Protein AF-A0A1G7XLY2-F1 (afdb_monomer)

Foldseek 3Di:
DDDDDPPDPPDPPPPPQDAFEKEWEDDDPPRCWIKIAGPPRDMDTHNDPVVSVVVSVVVQVVVVVPVGHYWYWYADPVRDIDTDDDD

Structure (mmCIF, N/CA/C/O backbone):
data_AF-A0A1G7XLY2-F1
#
_entry.id   AF-A0A1G7XLY2-F1
#
loop_
_atom_site.group_PDB
_atom_site.id
_atom_site.type_symbol
_atom_site.label_atom_id
_atom_site.label_alt_id
_atom_site.label_comp_id
_atom_site.label_asym_id
_atom_site.label_entity_id
_atom_site.label_seq_id
_atom_site.pdbx_PDB_ins_code
_atom_site.Cartn_x
_atom_site.Cartn_y
_atom_site.Cartn_z
_atom_site.occupancy
_atom_site.B_iso_or_equiv
_atom_site.auth_seq_id
_atom_site.auth_comp_id
_atom_site.auth_asym_id
_atom_site.auth_atom_id
_atom_site.pdbx_PDB_model_num
ATOM 1 N N . MET A 1 1 ? -20.045 29.777 55.023 1.00 45.47 1 MET A N 1
ATOM 2 C CA . MET A 1 1 ? -20.908 28.981 54.124 1.00 45.47 1 MET A CA 1
ATOM 3 C C . MET A 1 1 ? -21.130 29.767 52.841 1.00 45.47 1 MET A C 1
ATOM 5 O O . MET A 1 1 ? -21.672 30.855 52.941 1.00 45.47 1 MET A O 1
ATOM 9 N N . LEU A 1 2 ? -20.639 29.231 51.717 1.00 38.72 2 LEU A N 1
ATOM 10 C CA . LEU A 1 2 ? -20.903 29.485 50.279 1.00 38.72 2 LEU A CA 1
ATOM 11 C C . LEU A 1 2 ? -19.581 29.082 49.583 1.00 38.72 2 LEU A C 1
ATOM 13 O O . LEU A 1 2 ? -18.564 29.706 49.843 1.00 38.72 2 LEU A O 1
ATOM 17 N N . GLY A 1 3 ? -19.428 28.010 48.809 1.00 40.91 3 GLY A N 1
ATOM 18 C CA . GLY A 1 3 ? -20.402 27.256 48.031 1.00 40.91 3 GLY A CA 1
ATOM 19 C C . GLY A 1 3 ? -20.404 27.751 46.587 1.00 40.91 3 GLY A C 1
ATOM 20 O O . GLY A 1 3 ? -21.348 28.422 46.207 1.00 40.91 3 GLY A O 1
ATOM 21 N N . SER A 1 4 ? -19.354 27.455 45.810 1.00 38.59 4 SER A N 1
ATOM 22 C CA . SER A 1 4 ? -19.456 27.308 44.349 1.00 38.59 4 SER A CA 1
ATOM 23 C C . SER A 1 4 ? -18.176 26.671 43.797 1.00 38.59 4 SER A C 1
ATOM 25 O O . SER A 1 4 ? -17.178 27.340 43.535 1.00 38.59 4 SER A O 1
ATOM 27 N N . SER A 1 5 ? -18.177 25.340 43.708 1.00 45.81 5 SER A N 1
ATOM 28 C CA . SER A 1 5 ? -17.162 24.590 42.972 1.00 45.81 5 SER A CA 1
ATOM 29 C C . SER A 1 5 ? -17.592 24.573 41.510 1.00 45.81 5 SER A C 1
ATOM 31 O O . SER A 1 5 ? -18.638 24.016 41.178 1.00 45.81 5 SER A O 1
ATOM 33 N N . TYR A 1 6 ? -16.806 25.209 40.645 1.00 48.91 6 TYR A N 1
ATOM 34 C CA . TYR A 1 6 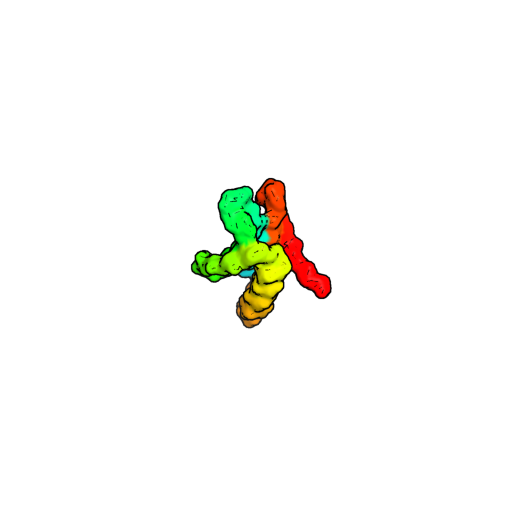? -16.957 25.080 39.202 1.00 48.91 6 TYR A CA 1
ATOM 35 C C . TYR A 1 6 ? -16.575 23.652 38.811 1.00 48.91 6 TYR A C 1
ATOM 37 O O . TYR A 1 6 ? -15.403 23.332 38.609 1.00 48.91 6 TYR A O 1
ATOM 45 N N . ALA A 1 7 ? -17.573 22.775 38.742 1.00 48.59 7 ALA A N 1
ATOM 46 C CA . ALA A 1 7 ? -17.430 21.472 38.125 1.00 48.59 7 ALA A CA 1
ATOM 47 C C . ALA A 1 7 ? -17.166 21.686 36.628 1.00 48.59 7 ALA A C 1
ATOM 49 O O . ALA A 1 7 ? -18.074 21.967 35.848 1.00 48.59 7 ALA A O 1
ATOM 50 N N . ALA A 1 8 ? -15.898 21.589 36.233 1.00 51.81 8 ALA A N 1
ATOM 51 C CA . ALA A 1 8 ? -15.517 21.514 34.835 1.00 51.81 8 ALA A CA 1
ATOM 52 C C . ALA A 1 8 ? -16.144 20.249 34.236 1.00 51.81 8 ALA A C 1
ATOM 54 O O . ALA A 1 8 ? -15.756 19.126 34.564 1.00 51.81 8 ALA A O 1
ATOM 55 N N . HIS A 1 9 ? -17.136 20.440 33.369 1.00 49.84 9 HIS A N 1
ATOM 56 C CA . HIS A 1 9 ? -17.699 19.382 32.547 1.00 49.84 9 HIS A CA 1
ATOM 57 C C . HIS A 1 9 ? -16.578 18.766 31.696 1.00 49.84 9 HIS A C 1
ATOM 59 O O . HIS A 1 9 ? -16.169 19.329 30.681 1.00 49.84 9 HIS A O 1
ATOM 65 N N . LYS A 1 10 ? -16.071 17.597 32.107 1.00 50.00 10 LYS A N 1
ATOM 66 C CA . LYS A 1 10 ? -15.332 16.701 31.215 1.00 50.00 10 LYS A CA 1
ATOM 67 C C . LYS A 1 10 ? -16.317 16.246 30.141 1.00 50.00 10 LYS A C 1
ATOM 69 O O . LYS A 1 10 ? -17.126 15.354 30.382 1.00 50.00 10 LYS A O 1
ATOM 74 N N . GLY A 1 11 ? -16.272 16.894 28.978 1.00 50.28 11 GLY A N 1
ATOM 75 C CA . GLY A 1 11 ? -16.871 16.349 27.764 1.00 50.28 11 GLY A CA 1
ATOM 76 C C . GLY A 1 11 ? -16.334 14.935 27.505 1.00 50.28 11 GLY A C 1
ATOM 77 O O . GLY A 1 11 ? -15.262 14.588 28.017 1.00 50.28 11 GLY A O 1
ATOM 78 N N . PRO A 1 12 ? -17.066 14.095 26.756 1.00 50.94 12 PRO A N 1
ATOM 79 C CA . PRO A 1 12 ? -16.603 12.754 26.442 1.00 50.94 12 PRO A CA 1
ATOM 80 C C . PRO A 1 12 ? -15.244 12.872 25.757 1.00 50.94 12 PRO A C 1
ATOM 82 O O . PRO A 1 12 ? -15.098 13.560 24.747 1.00 50.94 12 PRO A O 1
ATOM 85 N N . VAL A 1 13 ? -14.232 12.232 26.340 1.00 55.34 13 VAL A N 1
ATOM 86 C CA . VAL A 1 13 ? -12.964 11.996 25.661 1.00 55.34 13 VAL A CA 1
ATOM 87 C C . VAL A 1 13 ? -13.320 11.090 24.493 1.00 55.34 13 VAL A C 1
ATOM 89 O O . VAL A 1 13 ? -13.467 9.884 24.670 1.00 55.34 13 VAL A O 1
ATOM 92 N N . THR 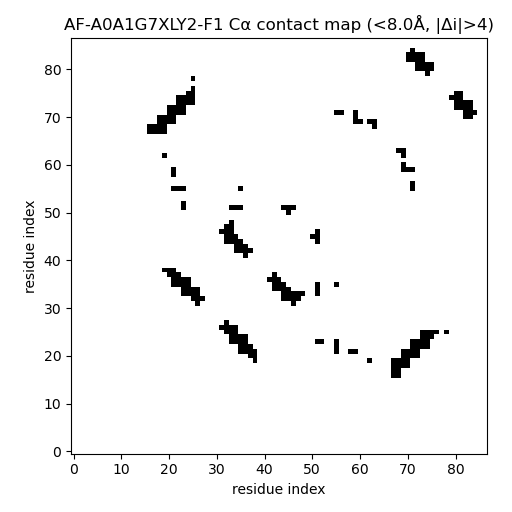A 1 14 ? -13.562 11.671 23.319 1.00 56.22 14 THR A N 1
ATOM 93 C CA . THR A 1 14 ? -13.618 10.920 22.069 1.00 56.22 14 THR A CA 1
ATOM 94 C C . THR A 1 14 ? -12.254 10.269 21.942 1.00 56.22 14 THR A C 1
ATOM 96 O O . THR A 1 14 ? -11.268 10.920 21.597 1.00 56.22 14 THR A O 1
ATOM 99 N N . GLU A 1 15 ? -12.167 9.005 22.336 1.00 58.81 15 GLU A N 1
ATOM 100 C CA . GLU A 1 15 ? -10.977 8.207 22.136 1.00 58.81 15 GLU A CA 1
ATOM 101 C C . GLU A 1 15 ? -10.785 8.141 20.621 1.00 58.81 15 GLU A C 1
ATOM 103 O O . GLU A 1 15 ? -11.539 7.484 19.904 1.00 58.81 15 GLU A O 1
ATOM 108 N N . HIS A 1 16 ? -9.857 8.944 20.101 1.00 62.66 16 HIS A N 1
ATOM 109 C CA . HIS A 1 16 ? -9.552 8.965 18.681 1.00 62.66 16 HIS A CA 1
ATOM 110 C C . HIS A 1 16 ? -8.921 7.616 18.340 1.00 62.66 16 HIS A C 1
ATOM 112 O O . HIS A 1 16 ? -7.710 7.429 18.478 1.00 62.66 16 HIS A O 1
ATOM 118 N N . VAL A 1 17 ? -9.756 6.654 17.942 1.00 74.06 17 VAL A N 1
ATOM 119 C CA . VAL A 1 17 ? -9.329 5.323 17.518 1.00 74.06 17 VAL A CA 1
ATOM 120 C C . VAL A 1 17 ? -8.308 5.505 16.403 1.00 74.06 17 VAL A C 1
ATOM 122 O O . VAL A 1 17 ? -8.639 5.949 15.303 1.00 74.06 17 VAL A O 1
ATOM 125 N N . LYS A 1 18 ? -7.039 5.190 16.692 1.00 82.44 18 LYS A N 1
ATOM 126 C CA . LYS A 1 18 ? -5.971 5.295 15.694 1.00 82.44 18 LYS A CA 1
ATOM 127 C C . LYS A 1 18 ? -6.302 4.365 14.524 1.00 82.44 18 LYS A C 1
ATOM 129 O O . LYS A 1 18 ? -6.546 3.175 14.776 1.00 82.44 18 LYS A O 1
ATOM 134 N N . PRO A 1 19 ? -6.289 4.858 13.273 1.00 86.62 19 PRO A N 1
ATOM 135 C CA . PRO A 1 19 ? -6.564 4.015 12.127 1.00 86.62 19 PRO A CA 1
ATOM 136 C C . PRO A 1 19 ? -5.506 2.924 11.997 1.00 86.62 19 PRO A C 1
ATOM 138 O O . PRO A 1 19 ? -4.335 3.108 12.345 1.00 86.62 19 PRO A O 1
ATOM 141 N N . ILE A 1 20 ? -5.939 1.771 11.508 1.00 90.56 20 ILE A N 1
ATOM 142 C CA . ILE A 1 20 ? -5.046 0.724 11.033 1.00 90.56 20 ILE A CA 1
ATOM 143 C C . ILE A 1 20 ? -4.471 1.211 9.704 1.00 90.56 20 ILE A C 1
ATOM 145 O O . ILE A 1 20 ? -5.209 1.707 8.860 1.00 90.56 20 ILE A O 1
ATOM 149 N N . ARG A 1 21 ? -3.157 1.104 9.518 1.00 92.75 21 ARG A N 1
ATOM 150 C CA . ARG A 1 21 ? -2.493 1.614 8.318 1.00 92.75 21 ARG A CA 1
ATOM 151 C C . ARG A 1 21 ? -1.861 0.486 7.529 1.00 92.75 21 ARG A C 1
ATOM 153 O O . ARG A 1 21 ? -1.194 -0.371 8.106 1.00 92.75 21 ARG A O 1
ATOM 160 N N . VAL A 1 22 ? -2.070 0.532 6.223 1.00 94.62 22 VAL A N 1
ATOM 161 C CA . VAL A 1 22 ? -1.368 -0.272 5.228 1.00 94.62 22 VAL A CA 1
ATOM 162 C C . VAL A 1 22 ? -0.498 0.690 4.432 1.00 94.62 22 VAL A C 1
ATOM 164 O O . VAL A 1 22 ? -0.997 1.696 3.932 1.00 94.62 22 VAL A O 1
ATOM 167 N N . TYR A 1 23 ? 0.798 0.412 4.346 1.00 96.38 23 TYR A N 1
ATOM 168 C CA . TYR A 1 23 ? 1.750 1.304 3.688 1.00 96.38 23 TYR A CA 1
ATOM 169 C C . TYR A 1 23 ? 2.258 0.676 2.400 1.00 96.38 23 TYR A C 1
ATOM 171 O O . TYR A 1 23 ? 2.774 -0.434 2.435 1.00 96.38 23 TYR A O 1
ATOM 179 N N . VAL A 1 24 ? 2.155 1.396 1.292 1.00 96.25 24 VAL A N 1
ATOM 180 C CA . VAL A 1 24 ? 2.731 1.055 -0.007 1.00 96.25 24 VAL A CA 1
ATOM 181 C C . VAL A 1 24 ? 3.974 1.913 -0.190 1.00 96.25 24 VAL A C 1
ATOM 183 O O . VAL A 1 24 ? 3.886 3.136 -0.259 1.00 96.25 24 VAL A O 1
ATOM 186 N N . PHE A 1 25 ? 5.137 1.284 -0.232 1.00 94.94 25 PHE A N 1
ATOM 187 C CA . PHE A 1 25 ? 6.411 1.976 -0.360 1.00 94.94 25 PHE A CA 1
ATOM 188 C C . PHE A 1 25 ? 6.816 2.098 -1.820 1.00 94.94 25 PHE A C 1
ATOM 190 O O . PHE A 1 25 ? 6.667 1.153 -2.604 1.00 94.94 25 PHE A O 1
ATOM 197 N N . TYR A 1 26 ? 7.388 3.251 -2.154 1.00 91.50 26 TYR A N 1
ATOM 198 C CA . TYR A 1 26 ? 7.964 3.470 -3.466 1.00 91.50 26 TYR A CA 1
ATOM 199 C C . TYR A 1 26 ? 9.233 2.610 -3.586 1.00 91.50 26 TYR A C 1
ATOM 201 O O . TYR A 1 26 ? 10.018 2.529 -2.633 1.00 91.50 26 TYR A O 1
ATOM 209 N N . PRO A 1 27 ? 9.470 1.943 -4.728 1.00 89.69 27 PRO A N 1
ATOM 210 C CA . PRO A 1 27 ? 10.672 1.153 -4.928 1.00 89.69 27 PRO A CA 1
ATOM 211 C C . PRO A 1 27 ? 11.903 2.040 -4.768 1.00 89.69 27 PRO A C 1
ATOM 213 O O . PRO A 1 27 ? 12.106 3.008 -5.504 1.00 89.69 27 PRO A O 1
ATOM 216 N N . SER A 1 28 ? 12.765 1.692 -3.815 1.00 74.44 28 SER A N 1
ATOM 217 C CA . SER A 1 28 ? 14.058 2.359 -3.713 1.00 74.44 28 SER A CA 1
ATOM 218 C C . SER A 1 28 ? 14.874 2.096 -4.982 1.00 74.44 28 SER A C 1
ATOM 220 O O . SER A 1 28 ? 14.759 1.035 -5.607 1.00 74.44 28 SER A O 1
ATOM 222 N N . ILE A 1 29 ? 15.735 3.055 -5.340 1.00 69.81 29 ILE A N 1
ATOM 223 C CA . ILE A 1 29 ? 16.569 3.027 -6.558 1.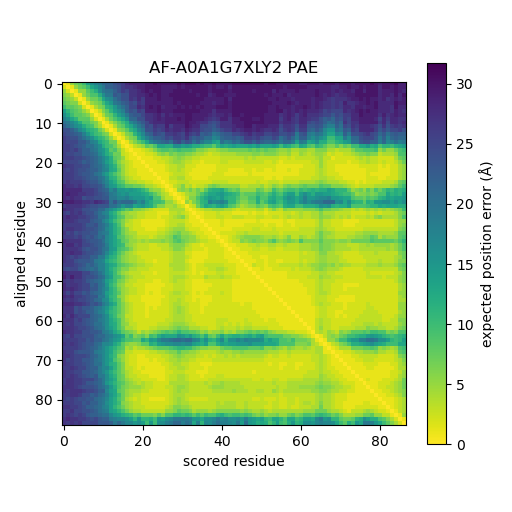00 69.81 29 ILE A CA 1
ATOM 224 C C . ILE A 1 29 ? 17.326 1.692 -6.704 1.00 69.81 29 ILE A C 1
ATOM 226 O O . ILE A 1 29 ? 17.526 1.207 -7.817 1.00 69.81 29 ILE A O 1
ATOM 230 N N . ASN A 1 30 ? 17.683 1.065 -5.580 1.00 71.25 30 ASN A N 1
ATOM 231 C CA . ASN A 1 30 ? 18.473 -0.162 -5.549 1.00 71.25 30 ASN A CA 1
ATOM 232 C C . ASN A 1 30 ? 17.640 -1.452 -5.572 1.00 71.25 30 ASN A C 1
ATOM 234 O O . ASN A 1 30 ? 18.143 -2.473 -6.029 1.00 71.25 30 ASN A O 1
ATOM 238 N N . HIS A 1 31 ? 16.394 -1.436 -5.087 1.00 67.69 31 HIS A N 1
ATOM 239 C CA . HIS A 1 31 ? 15.605 -2.661 -4.903 1.00 67.69 31 HIS A CA 1
ATOM 240 C C . HIS A 1 31 ? 14.536 -2.884 -5.977 1.00 67.69 31 HIS A C 1
ATOM 242 O O . HIS A 1 31 ? 14.024 -3.998 -6.067 1.00 67.69 31 HIS A O 1
ATOM 248 N N . ARG A 1 32 ? 14.222 -1.867 -6.803 1.00 81.62 32 ARG A N 1
ATOM 249 C CA . ARG A 1 32 ? 13.294 -1.896 -7.964 1.00 81.62 32 ARG A CA 1
ATOM 250 C C . ARG A 1 32 ? 11.887 -2.476 -7.722 1.00 81.62 32 ARG A C 1
ATOM 252 O O . ARG A 1 32 ? 11.081 -2.464 -8.641 1.00 81.62 32 ARG A O 1
ATOM 259 N N . SER A 1 33 ? 11.587 -2.934 -6.512 1.00 90.25 33 SER A N 1
ATOM 260 C CA . SER A 1 33 ? 10.362 -3.642 -6.154 1.00 90.25 33 SER A CA 1
ATOM 261 C C . SER A 1 33 ? 9.509 -2.759 -5.261 1.00 90.25 33 SER A C 1
ATOM 263 O O . SER A 1 33 ? 10.013 -2.139 -4.317 1.00 90.25 33 SER A O 1
ATOM 265 N N . TRP A 1 34 ? 8.219 -2.709 -5.563 1.00 92.94 34 TRP A N 1
ATOM 266 C CA . TRP A 1 34 ? 7.221 -2.135 -4.677 1.00 92.94 34 TRP A CA 1
ATOM 267 C C . TRP A 1 34 ? 7.042 -3.061 -3.483 1.00 92.94 34 TRP A C 1
ATOM 269 O O . TRP A 1 34 ? 7.218 -4.275 -3.593 1.00 92.94 34 TRP A O 1
ATOM 279 N N . TRP A 1 35 ? 6.699 -2.506 -2.327 1.00 94.12 35 TRP A N 1
ATOM 280 C CA . TRP A 1 35 ? 6.464 -3.336 -1.156 1.00 94.12 35 TRP A CA 1
ATOM 281 C C . TRP A 1 35 ? 5.394 -2.760 -0.249 1.00 94.12 35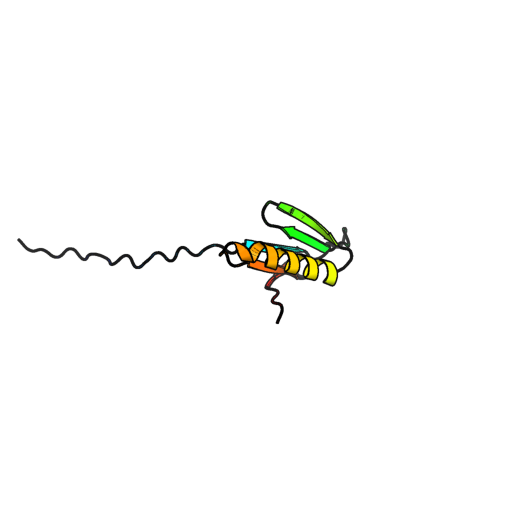 TRP A C 1
ATOM 283 O O . TRP A 1 35 ? 5.265 -1.546 -0.098 1.00 94.12 35 TRP A O 1
ATOM 293 N N . VAL A 1 36 ? 4.604 -3.656 0.333 1.00 95.69 36 VAL A N 1
ATOM 294 C CA . VAL A 1 36 ? 3.477 -3.321 1.195 1.00 95.69 36 VAL A CA 1
ATOM 295 C C . VAL A 1 36 ? 3.785 -3.764 2.613 1.00 95.69 36 VAL A C 1
ATOM 297 O O . VAL A 1 36 ? 4.094 -4.930 2.849 1.00 95.69 36 VAL A O 1
ATOM 300 N N . LEU A 1 37 ? 3.689 -2.839 3.564 1.00 96.06 37 LEU A N 1
ATOM 301 C CA . LEU A 1 37 ? 3.787 -3.115 4.991 1.00 96.06 37 LEU A CA 1
ATOM 302 C C . LEU A 1 37 ? 2.385 -3.168 5.594 1.00 96.06 37 LEU A C 1
ATOM 304 O O . LEU A 1 37 ? 1.646 -2.177 5.603 1.00 96.06 37 LEU A O 1
ATOM 308 N N . LEU A 1 38 ? 2.052 -4.335 6.127 1.00 93.62 38 LEU A N 1
ATOM 309 C CA . LEU A 1 38 ? 0.813 -4.596 6.837 1.00 93.62 38 LEU A CA 1
ATOM 310 C C . LEU A 1 38 ? 0.960 -4.288 8.337 1.00 93.62 38 LEU A C 1
ATOM 312 O O . LEU A 1 38 ? 2.075 -4.256 8.877 1.00 93.62 38 LEU A O 1
ATOM 316 N N . PRO A 1 39 ? -0.164 -4.109 9.050 1.00 88.19 39 PRO A N 1
ATOM 317 C CA . PRO A 1 39 ? -0.165 -4.093 10.507 1.00 88.19 39 PRO A CA 1
ATOM 318 C C . PRO A 1 39 ? 0.515 -5.348 11.065 1.00 88.19 39 PRO A C 1
ATOM 320 O O . PRO A 1 39 ? 0.304 -6.449 10.564 1.00 88.19 39 PRO A O 1
ATOM 323 N N . GLY A 1 40 ? 1.335 -5.191 12.105 1.00 87.81 40 GLY A N 1
ATOM 324 C CA . GLY A 1 40 ? 2.100 -6.312 12.670 1.00 87.81 40 GLY A CA 1
ATOM 325 C C . GLY A 1 40 ? 3.410 -6.621 11.938 1.00 87.81 40 GLY A C 1
ATOM 326 O O . GLY A 1 40 ? 4.002 -7.667 12.177 1.00 87.81 40 GLY A O 1
ATOM 327 N N . SER A 1 41 ? 3.887 -5.705 11.089 1.00 88.06 41 SER A N 1
ATOM 328 C CA . SER A 1 41 ? 5.209 -5.760 10.443 1.00 88.06 41 SER A CA 1
ATOM 329 C C . SER A 1 41 ? 5.376 -6.830 9.358 1.00 88.06 41 SER A C 1
ATOM 331 O O . SER A 1 41 ? 6.504 -7.077 8.925 1.00 88.06 41 SER A O 1
ATOM 333 N N . ALA A 1 42 ? 4.282 -7.432 8.884 1.00 92.62 42 ALA A N 1
ATOM 334 C CA . ALA A 1 42 ? 4.312 -8.307 7.715 1.00 92.62 42 ALA A CA 1
ATOM 335 C C . ALA A 1 42 ? 4.558 -7.487 6.438 1.00 92.62 42 ALA A C 1
ATOM 337 O O . ALA A 1 42 ? 4.033 -6.381 6.290 1.00 92.62 42 ALA A O 1
ATOM 338 N N . LYS A 1 43 ? 5.385 -8.023 5.538 1.00 93.19 43 LYS A N 1
ATOM 339 C CA . LYS A 1 43 ? 5.840 -7.347 4.319 1.00 93.19 43 LYS A CA 1
ATOM 340 C C . LYS A 1 43 ? 5.585 -8.226 3.108 1.00 93.19 43 LYS A C 1
ATOM 342 O O . LYS A 1 43 ? 5.896 -9.409 3.157 1.00 93.19 43 LYS A O 1
ATOM 347 N N . GLU A 1 44 ? 5.105 -7.615 2.036 1.00 94.81 44 GLU A N 1
ATOM 348 C CA . GLU A 1 44 ? 4.867 -8.272 0.750 1.00 94.81 44 GLU A CA 1
ATOM 349 C C . GLU A 1 44 ? 5.529 -7.471 -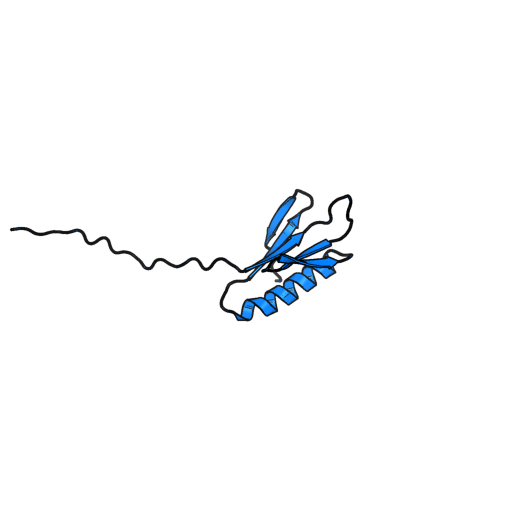0.370 1.00 94.81 44 GLU A C 1
ATOM 351 O O . GLU A 1 44 ? 5.528 -6.240 -0.327 1.00 94.81 44 GLU A O 1
ATOM 356 N N . LEU A 1 45 ? 6.122 -8.162 -1.343 1.00 94.50 45 LEU A N 1
ATOM 357 C CA . LEU A 1 45 ? 6.870 -7.566 -2.453 1.00 94.50 45 LEU A CA 1
ATOM 358 C C . LEU A 1 45 ? 6.084 -7.696 -3.760 1.00 94.50 45 LEU A C 1
ATOM 360 O O . LEU A 1 45 ? 5.427 -8.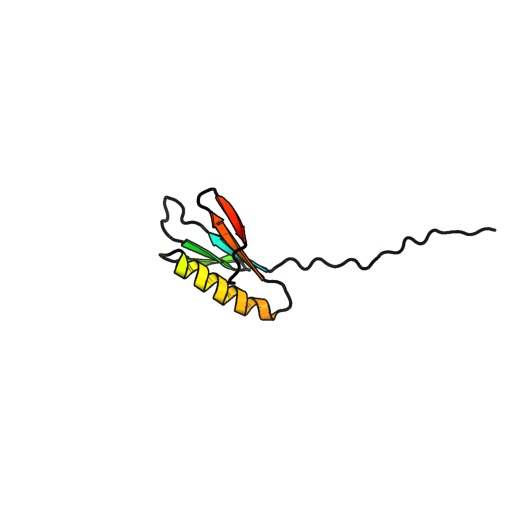708 -3.991 1.00 94.50 45 LEU A O 1
ATOM 364 N N . PHE A 1 46 ? 6.192 -6.689 -4.624 1.00 94.00 46 PHE A N 1
ATOM 365 C CA . PHE A 1 46 ? 5.486 -6.621 -5.900 1.00 94.00 46 PHE A CA 1
ATOM 366 C C . PHE A 1 46 ? 6.371 -6.016 -6.990 1.00 94.00 46 PHE A C 1
ATOM 368 O O . PHE A 1 46 ? 7.124 -5.069 -6.754 1.00 94.00 46 PHE A O 1
ATOM 375 N N . ASP A 1 47 ? 6.207 -6.512 -8.215 1.00 91.31 47 ASP A N 1
ATOM 376 C CA . ASP A 1 47 ? 6.945 -6.022 -9.385 1.00 91.31 47 ASP A CA 1
ATOM 377 C C . ASP A 1 47 ? 6.353 -4.730 -9.973 1.00 91.31 47 ASP A C 1
ATOM 379 O O . ASP A 1 47 ? 6.983 -4.068 -10.797 1.00 91.31 47 ASP A O 1
ATOM 383 N N . SER A 1 48 ? 5.135 -4.349 -9.571 1.00 91.94 48 SER A N 1
ATOM 384 C CA . SER A 1 48 ? 4.441 -3.174 -10.100 1.00 91.94 48 SER A CA 1
ATOM 385 C C . SER A 1 48 ? 3.661 -2.408 -9.033 1.00 91.94 48 SER A C 1
ATOM 387 O O . SER A 1 48 ? 3.210 -2.971 -8.034 1.00 91.94 48 SER A O 1
ATOM 389 N N . GLU A 1 49 ? 3.473 -1.111 -9.291 1.00 92.62 49 GLU A N 1
ATOM 390 C CA . GLU A 1 49 ? 2.665 -0.215 -8.458 1.00 92.62 49 GLU A CA 1
ATOM 391 C C . GLU A 1 49 ? 1.230 -0.720 -8.336 1.00 92.62 49 GLU A C 1
ATOM 393 O O . GLU A 1 49 ? 0.722 -0.872 -7.229 1.00 92.62 49 GLU A O 1
ATOM 398 N N . GLY A 1 50 ? 0.599 -1.031 -9.474 1.00 92.50 50 GLY A N 1
ATOM 399 C CA . GLY A 1 50 ? -0.788 -1.487 -9.520 1.00 92.50 50 GLY A CA 1
ATOM 400 C C . GLY A 1 50 ? -1.009 -2.741 -8.681 1.00 92.50 50 GLY A C 1
ATOM 401 O O . GLY A 1 50 ? -1.929 -2.770 -7.873 1.00 92.50 50 GLY A O 1
ATOM 402 N N . ALA A 1 51 ? -0.115 -3.732 -8.776 1.00 94.31 51 ALA A N 1
ATOM 403 C CA . ALA A 1 51 ? -0.221 -4.951 -7.975 1.00 94.31 51 ALA A CA 1
ATOM 404 C C . ALA A 1 51 ? -0.080 -4.676 -6.467 1.00 94.31 51 ALA A C 1
ATOM 406 O O . ALA A 1 51 ? -0.836 -5.228 -5.668 1.00 94.31 51 ALA A O 1
ATOM 407 N N . ALA A 1 52 ? 0.849 -3.798 -6.074 1.00 94.94 52 ALA A N 1
ATOM 408 C CA . ALA A 1 52 ? 1.032 -3.416 -4.676 1.00 94.94 52 ALA A CA 1
ATOM 409 C C . ALA A 1 52 ? -0.184 -2.658 -4.121 1.00 94.94 52 ALA A C 1
ATOM 411 O O . ALA A 1 52 ? -0.637 -2.928 -3.008 1.00 94.94 52 ALA A O 1
ATOM 412 N N . VAL A 1 53 ? -0.728 -1.722 -4.900 1.00 94.12 53 VAL A N 1
ATOM 413 C CA . VAL A 1 53 ? -1.897 -0.919 -4.527 1.00 94.12 53 VAL A CA 1
ATOM 414 C C . VAL A 1 53 ? -3.158 -1.787 -4.449 1.00 94.12 53 VAL A C 1
ATOM 416 O O . VAL A 1 53 ? -3.875 -1.722 -3.448 1.00 94.12 53 VAL A O 1
ATOM 419 N N . ASP A 1 54 ? -3.397 -2.661 -5.429 1.00 94.88 54 ASP A N 1
ATOM 420 C CA . ASP A 1 54 ? -4.529 -3.598 -5.430 1.00 94.88 54 ASP A CA 1
ATOM 421 C C . ASP A 1 54 ? -4.470 -4.559 -4.235 1.00 94.88 54 ASP A C 1
ATOM 423 O O . ASP A 1 54 ? -5.474 -4.789 -3.545 1.00 94.88 54 ASP A O 1
ATOM 427 N N . PHE A 1 55 ? -3.277 -5.079 -3.931 1.00 95.25 55 PHE A N 1
ATOM 428 C CA . PHE A 1 55 ? -3.057 -5.899 -2.746 1.00 95.25 55 PHE A CA 1
ATOM 429 C C . PHE A 1 55 ? -3.330 -5.118 -1.455 1.00 95.25 55 PHE A C 1
ATOM 431 O O . PHE A 1 55 ? -4.043 -5.604 -0.572 1.00 95.25 55 PHE A O 1
ATOM 438 N N . ALA A 1 56 ? -2.809 -3.892 -1.344 1.00 94.88 56 ALA A N 1
ATOM 439 C CA . ALA A 1 56 ? -3.011 -3.043 -0.176 1.00 94.88 56 ALA A CA 1
ATOM 440 C C . ALA A 1 56 ? -4.497 -2.754 0.071 1.00 94.88 56 ALA A C 1
ATOM 442 O O . ALA A 1 56 ? -4.950 -2.823 1.215 1.00 94.88 56 ALA A O 1
ATOM 443 N N . PHE A 1 57 ? -5.278 -2.503 -0.983 1.00 93.19 57 PHE A N 1
ATOM 444 C CA . PHE A 1 57 ? -6.723 -2.318 -0.865 1.00 93.19 57 PHE A CA 1
ATOM 445 C C . PHE A 1 57 ? -7.463 -3.589 -0.479 1.00 93.19 57 PHE A C 1
ATOM 447 O O . PHE A 1 57 ? -8.362 -3.535 0.363 1.00 93.19 57 PHE A O 1
ATOM 454 N N . THR A 1 58 ? -7.081 -4.730 -1.050 1.00 93.12 58 THR A N 1
ATOM 455 C CA . THR A 1 58 ? -7.653 -6.029 -0.678 1.00 93.12 58 THR A CA 1
ATOM 456 C C . THR A 1 58 ? -7.465 -6.279 0.818 1.00 93.12 58 THR A C 1
ATOM 458 O O . THR A 1 58 ? -8.438 -6.516 1.535 1.00 93.12 58 THR A O 1
ATOM 461 N N . ARG A 1 59 ? -6.244 -6.083 1.330 1.00 92.38 59 ARG A N 1
ATOM 462 C CA . ARG A 1 59 ? -5.953 -6.202 2.766 1.00 92.38 59 ARG A CA 1
ATOM 463 C C . ARG A 1 59 ? -6.657 -5.148 3.610 1.00 92.38 59 ARG A C 1
ATOM 465 O O . ARG A 1 59 ? -7.140 -5.458 4.695 1.00 92.38 59 ARG A O 1
ATOM 472 N N . ALA A 1 60 ? -6.759 -3.912 3.130 1.00 90.69 60 ALA A N 1
ATOM 473 C CA . ALA A 1 60 ? -7.471 -2.866 3.853 1.00 90.69 60 ALA A CA 1
ATOM 474 C C . ALA A 1 60 ? -8.961 -3.198 4.036 1.00 90.69 60 ALA A C 1
ATOM 476 O O . ALA A 1 60 ? -9.511 -2.959 5.110 1.00 90.69 60 ALA A O 1
ATOM 477 N N . ARG A 1 61 ? -9.600 -3.802 3.024 1.00 89.19 61 ARG A N 1
ATOM 478 C CA . ARG A 1 61 ? -10.993 -4.273 3.101 1.00 89.19 61 ARG A CA 1
ATOM 479 C C . ARG A 1 61 ? -11.161 -5.392 4.126 1.00 89.19 61 ARG A C 1
ATOM 481 O O . ARG A 1 61 ? -12.082 -5.322 4.933 1.00 89.19 61 ARG A O 1
ATOM 488 N N . GLU A 1 62 ? -10.253 -6.366 4.143 1.00 89.25 62 GLU A N 1
ATOM 489 C CA . GLU A 1 62 ? -10.246 -7.441 5.147 1.00 89.25 62 GLU A CA 1
ATOM 490 C C . GLU A 1 62 ? -10.099 -6.888 6.575 1.00 89.25 62 GLU A C 1
ATOM 492 O O . GLU A 1 62 ? -10.802 -7.310 7.491 1.00 89.25 62 GLU A O 1
ATOM 497 N N . LEU A 1 63 ? -9.237 -5.884 6.762 1.00 86.06 63 LEU A N 1
ATOM 498 C CA . LEU A 1 63 ? -8.989 -5.245 8.059 1.00 86.06 63 LEU A CA 1
ATOM 499 C C . LEU A 1 63 ? -10.143 -4.338 8.521 1.00 86.06 63 LEU A C 1
ATOM 501 O O . LEU A 1 63 ? -10.330 -4.141 9.724 1.00 86.06 63 LEU A O 1
ATOM 505 N N . SER A 1 64 ? -10.928 -3.795 7.585 1.00 80.94 64 SER A N 1
ATOM 506 C CA . SER A 1 64 ? -12.032 -2.871 7.876 1.00 80.94 64 SER A CA 1
ATOM 507 C C . SER A 1 64 ? -13.195 -3.530 8.630 1.00 80.94 64 SER A C 1
ATOM 509 O O . SER A 1 64 ? -14.037 -2.819 9.181 1.00 80.94 64 SER A O 1
ATOM 511 N N . GLY A 1 65 ? -13.242 -4.864 8.708 1.00 69.00 65 GLY A N 1
ATOM 512 C CA . GLY A 1 65 ? -14.276 -5.617 9.428 1.00 69.00 65 GLY A CA 1
ATOM 513 C C . GLY A 1 65 ? -14.235 -5.495 10.960 1.00 69.00 65 GLY A C 1
ATOM 514 O O . GLY A 1 65 ? -15.163 -5.940 11.628 1.00 69.00 65 GLY A O 1
ATOM 515 N N . HIS A 1 66 ? -13.198 -4.877 11.537 1.00 65.06 66 HIS A N 1
ATOM 516 C CA . HIS A 1 66 ? -12.969 -4.836 12.991 1.00 65.06 66 HIS A CA 1
ATOM 517 C C . HIS A 1 66 ? -13.406 -3.531 13.685 1.00 65.06 66 HIS A C 1
ATOM 519 O O . HIS A 1 66 ? -12.979 -3.258 14.806 1.00 65.06 66 HIS A O 1
ATOM 525 N N . GLY A 1 67 ? -14.214 -2.689 13.031 1.00 72.00 67 GLY A N 1
ATOM 526 C CA . GLY A 1 67 ? -14.712 -1.431 13.614 1.00 72.00 67 GLY A CA 1
ATOM 527 C C . GLY A 1 67 ? -13.646 -0.341 13.793 1.00 72.00 67 GLY A C 1
ATOM 528 O O . GLY A 1 67 ? -13.916 0.700 14.389 1.00 72.00 67 GLY A O 1
ATOM 529 N N . ARG A 1 68 ? -12.434 -0.557 13.267 1.00 81.12 68 ARG A N 1
ATOM 530 C CA . ARG A 1 68 ? -11.366 0.445 13.218 1.00 81.12 68 ARG A CA 1
ATOM 531 C C . ARG A 1 68 ? -11.241 0.984 11.795 1.00 81.12 68 ARG A C 1
ATOM 533 O O . ARG A 1 68 ? -11.225 0.182 10.863 1.00 81.12 68 ARG A O 1
ATOM 540 N N . PRO A 1 69 ? -11.105 2.308 11.612 1.00 85.19 69 PRO A N 1
ATOM 541 C CA . PRO A 1 69 ? -10.849 2.863 10.292 1.00 85.19 69 PRO A CA 1
ATOM 542 C C . PRO A 1 69 ? -9.525 2.316 9.754 1.00 85.19 69 PRO A C 1
ATOM 544 O O . PRO A 1 69 ? -8.546 2.222 10.499 1.00 85.19 69 PRO A O 1
ATOM 547 N N . VAL A 1 70 ? -9.500 1.957 8.471 1.00 90.12 70 VAL A N 1
ATOM 548 C CA . VAL A 1 70 ? -8.288 1.514 7.778 1.00 90.12 70 VAL A CA 1
ATOM 549 C C . VAL A 1 70 ? -7.891 2.561 6.750 1.00 90.12 70 VAL A C 1
ATOM 551 O O . VAL A 1 70 ? -8.735 3.071 6.018 1.00 90.12 70 VAL A O 1
ATOM 554 N N . GLU A 1 71 ? -6.607 2.888 6.702 1.00 92.50 71 GLU A N 1
ATOM 555 C CA . GLU A 1 71 ? -6.034 3.852 5.773 1.00 92.50 71 GLU A CA 1
ATOM 556 C C . GLU A 1 71 ? -4.934 3.188 4.941 1.00 92.50 71 GLU A C 1
ATOM 558 O O . GLU A 1 71 ? -4.040 2.537 5.487 1.00 92.50 71 GLU A O 1
ATOM 563 N N . VAL A 1 72 ? -4.992 3.376 3.621 1.00 94.56 72 VAL A N 1
ATOM 564 C CA . VAL A 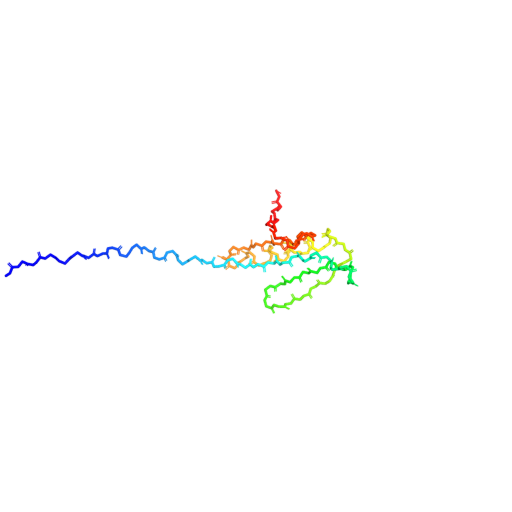1 72 ? -3.910 3.003 2.707 1.00 94.56 72 VAL A CA 1
ATOM 565 C C . VAL A 1 72 ? -3.083 4.250 2.423 1.00 94.56 72 VAL A C 1
ATOM 567 O O . VAL A 1 72 ? -3.602 5.259 1.944 1.00 94.56 72 VAL A O 1
ATOM 570 N N . LEU A 1 73 ? -1.796 4.185 2.743 1.00 96.12 73 LEU A N 1
ATOM 571 C CA . LEU A 1 73 ? -0.835 5.257 2.520 1.00 96.12 73 LEU A CA 1
ATOM 572 C C . LEU A 1 73 ? 0.173 4.806 1.476 1.00 96.12 73 LEU A C 1
ATOM 574 O O . LEU A 1 73 ? 0.778 3.753 1.636 1.00 96.12 73 LEU A O 1
ATOM 578 N N . GLN A 1 74 ? 0.394 5.613 0.448 1.00 95.88 74 GLN A N 1
ATOM 579 C CA . GLN A 1 74 ? 1.409 5.361 -0.564 1.00 95.88 74 GLN A CA 1
ATOM 580 C C . GLN A 1 74 ? 2.512 6.409 -0.483 1.00 95.88 74 GLN A C 1
ATOM 582 O O . GLN A 1 74 ? 2.250 7.609 -0.376 1.00 95.88 74 GLN A O 1
ATOM 587 N N . GLU A 1 75 ? 3.750 5.946 -0.522 1.00 95.69 75 GLU A N 1
ATOM 588 C CA . GLU A 1 75 ? 4.929 6.785 -0.617 1.00 95.69 75 GLU A CA 1
ATOM 589 C C . GLU A 1 75 ? 5.109 7.268 -2.061 1.00 95.69 75 GLU A C 1
ATOM 591 O O . GLU A 1 75 ? 5.010 6.508 -3.025 1.00 95.69 75 GLU A O 1
ATOM 596 N N . LYS A 1 76 ? 5.381 8.560 -2.215 1.00 92.25 76 LYS A N 1
ATOM 597 C CA . LYS A 1 76 ? 5.772 9.174 -3.482 1.00 92.25 76 LYS A CA 1
ATOM 598 C C . LYS A 1 76 ? 7.274 9.037 -3.689 1.00 92.25 76 LYS A C 1
ATOM 600 O O . LYS A 1 76 ? 8.028 8.963 -2.727 1.00 92.25 76 LYS A O 1
ATOM 605 N N . ILE A 1 77 ? 7.733 9.192 -4.932 1.00 90.06 77 ILE A N 1
ATOM 606 C CA . ILE A 1 77 ? 9.170 9.268 -5.259 1.00 90.06 77 ILE A CA 1
ATOM 607 C C . ILE A 1 77 ? 9.932 10.329 -4.438 1.00 90.06 77 ILE A C 1
ATOM 609 O O . ILE A 1 77 ? 11.123 10.189 -4.188 1.00 90.06 77 ILE A O 1
ATOM 613 N N . SER A 1 78 ? 9.245 11.382 -3.984 1.00 90.19 78 SER A N 1
ATOM 614 C CA . SER A 1 78 ? 9.807 12.420 -3.114 1.00 90.19 78 SER A CA 1
ATOM 615 C C . SER A 1 78 ? 9.960 12.005 -1.642 1.00 90.19 78 SER A C 1
ATOM 617 O O . SER A 1 78 ? 10.373 12.830 -0.834 1.00 90.19 78 SER A O 1
ATOM 619 N N . GLY A 1 79 ? 9.556 10.789 -1.261 1.00 90.69 79 GLY A N 1
ATOM 620 C CA . GLY A 1 79 ? 9.524 10.301 0.125 1.00 90.69 79 GLY A CA 1
ATOM 621 C C . GLY A 1 79 ? 8.353 10.832 0.963 1.00 90.69 79 GLY A C 1
ATOM 622 O O . GLY A 1 79 ? 8.302 10.625 2.174 1.00 90.69 79 GLY A O 1
ATOM 623 N N . SER A 1 80 ? 7.408 11.549 0.348 1.00 94.38 80 SER A N 1
ATOM 624 C CA . SER A 1 80 ? 6.202 12.029 1.031 1.00 94.38 80 SER A CA 1
ATOM 625 C C . SER A 1 80 ? 5.067 11.018 0.912 1.00 94.38 80 SER A C 1
ATOM 627 O O . SER A 1 80 ? 4.993 10.266 -0.054 1.00 94.38 80 SER A O 1
ATOM 629 N N . TRP A 1 81 ? 4.162 11.013 1.888 1.00 95.44 81 TRP A N 1
ATOM 630 C CA . TRP A 1 81 ? 3.050 10.065 1.947 1.00 95.44 81 TRP A CA 1
ATOM 631 C C . TRP A 1 81 ? 1.757 10.687 1.430 1.00 95.44 81 TRP A C 1
ATOM 633 O O . TRP A 1 81 ? 1.463 11.852 1.706 1.00 95.44 81 TRP A O 1
ATOM 643 N N . MET A 1 82 ? 0.957 9.896 0.721 1.00 95.06 82 MET A N 1
ATOM 644 C CA . MET A 1 82 ? -0.397 10.259 0.320 1.00 95.06 82 MET A CA 1
ATOM 645 C C . MET A 1 82 ? -1.404 9.185 0.714 1.00 95.06 82 MET A C 1
ATOM 647 O O . MET A 1 82 ? -1.132 7.995 0.602 1.00 95.06 82 MET A O 1
ATOM 651 N N . SER A 1 83 ? -2.580 9.623 1.159 1.00 93.00 83 SER A N 1
ATOM 652 C CA . SER A 1 83 ? -3.722 8.740 1.395 1.00 93.00 83 SER A CA 1
ATOM 653 C C . SER A 1 83 ? -4.320 8.348 0.047 1.00 93.00 83 SER A C 1
ATOM 655 O O . SER A 1 83 ? -4.690 9.224 -0.739 1.00 93.00 83 SER A O 1
ATOM 657 N N . VAL A 1 84 ? -4.386 7.047 -0.233 1.00 89.12 84 VAL A N 1
ATOM 658 C CA . VAL A 1 84 ? -4.970 6.521 -1.470 1.00 89.1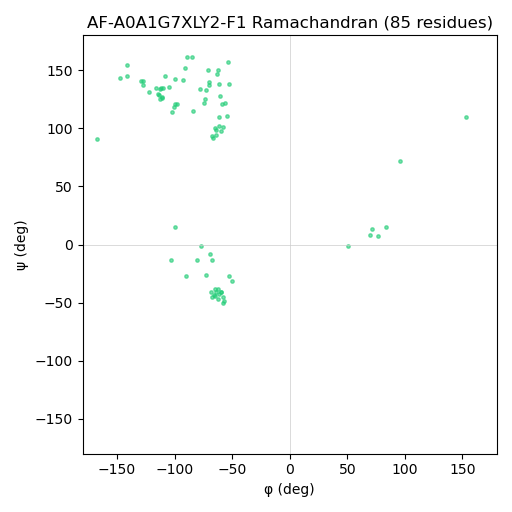2 84 VAL A CA 1
ATOM 659 C C . VAL A 1 84 ? -6.384 6.058 -1.158 1.00 89.12 84 VAL A C 1
ATOM 661 O O . VAL A 1 84 ? -6.605 5.213 -0.291 1.00 89.12 84 VAL A O 1
ATOM 664 N N . ARG A 1 85 ? -7.363 6.637 -1.852 1.00 81.56 85 ARG A N 1
ATOM 665 C CA . ARG A 1 85 ? -8.775 6.2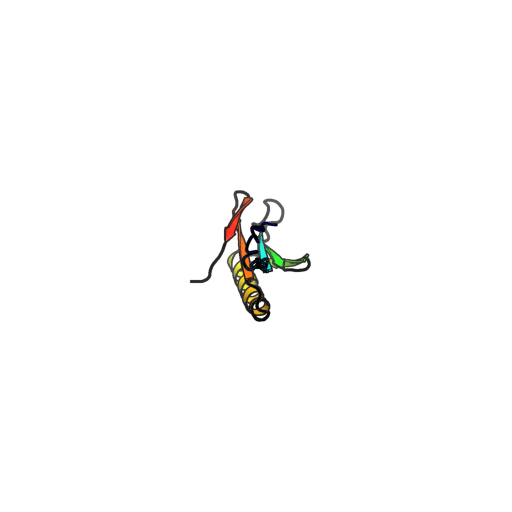66 -1.739 1.00 81.56 85 ARG A CA 1
ATOM 666 C C . ARG A 1 85 ? -9.214 5.681 -3.072 1.00 81.56 85 ARG A C 1
ATOM 668 O O . ARG A 1 85 ? -8.986 6.310 -4.102 1.00 81.56 85 ARG A O 1
ATOM 675 N N . VAL A 1 86 ? -9.846 4.511 -3.053 1.00 55.69 86 VAL A N 1
ATOM 676 C CA . VAL A 1 86 ? -10.611 4.052 -4.219 1.00 55.69 86 VAL A CA 1
ATOM 677 C C . VAL A 1 86 ? -11.888 4.885 -4.252 1.00 55.69 86 VAL A C 1
ATOM 679 O O . VAL A 1 86 ? -12.558 5.003 -3.225 1.00 55.69 86 VAL A O 1
ATOM 682 N N . SER A 1 87 ? -12.138 5.533 -5.389 1.00 48.22 87 SER A N 1
ATOM 683 C CA . SER A 1 87 ? -13.380 6.275 -5.652 1.00 48.22 87 SER A CA 1
ATOM 684 C C . SER A 1 87 ? -14.564 5.325 -5.771 1.00 48.22 87 SER A C 1
ATOM 686 O O . SER A 1 87 ? -14.341 4.191 -6.251 1.00 48.22 87 SER A O 1
#

Mean predicted aligned error: 10.23 Å

Solvent-accessible surface area (backbone atoms only — not comparable to full-atom values): 5430 Å² total; per-residue (Å²): 144,84,90,81,81,86,77,77,79,78,67,82,78,74,75,76,75,74,59,49,54,32,38,37,44,52,46,48,94,87,67,69,37,21,33,33,40,41,75,91,77,47,73,48,78,26,87,38,66,66,60,35,51,54,50,47,50,55,51,41,58,66,56,42,76,72,85,43,58,58,44,43,34,35,40,39,95,86,74,48,78,42,80,62,74,88,130

Sequence (87 aa):
MLGSSYAAHKGPVTEHVKPIRVYVFYPSINHRSWWVLLPGSAKELFDSEGAAVDFAFTRARELSGHGRPVEVLQEKISGSWMSVRVS

Nearest PDB structures (foldseek):
  1nr4-assembly3_F  TM=4.065E-01  e=1.102E+00  unclassified
  3kbx-assembly3_E  TM=3.699E-01  e=1.534E+00  Homo sapiens
  1cm9-assembly1_B  TM=3.546E-01  e=1.534E+00  Human gammaherpesvirus 8
  4ra8-assembly3_E  TM=3.764E-01  e=3.872E+00  Homo sapiens
  8fj0-assembly1_F  TM=3.372E-01  e=3.392E+00  Homo sapiens

pLDDT: mean 81.01, std 17.63, range [38.59, 96.38]

Secondary structure (DSSP, 8-state):
-----------------PPEEEEEEPPPTTT--EEEEPTTS-EEEESSHHHHHHHHHHHHHHHGGGSS-EEEEEE-TTS-EEE----

Radius of gyration: 20.28 Å; Cα contacts (8 Å, |Δi|>4): 126; chains: 1; bounding box: 39×38×64 Å